Protein AF-A0A4P9EAB2-F1 (afdb_monomer_lite)

Foldseek 3Di:
DPPPPLLVVLLVLLCLLVVLVVCVVVDPDDDPVVVVVSVVSNVVSLVVSQVSLVVQVVDPVNDDVSSVVSNVSSVVVVVVVVVVVVVVVVVVVD

Radius of gyration: 15.48 Å; chains: 1; bounding box: 32×29×46 Å

Structure (mmCIF, N/CA/C/O backbone):
data_AF-A0A4P9EAB2-F1
#
_entry.id   AF-A0A4P9EAB2-F1
#
loop_
_atom_site.group_PDB
_atom_site.id
_atom_site.type_symbol
_atom_site.label_atom_id
_atom_site.label_alt_id
_atom_site.label_comp_id
_atom_site.label_asym_id
_atom_site.label_entity_id
_atom_site.label_seq_id
_atom_site.pdbx_PDB_ins_code
_atom_site.Cartn_x
_atom_site.Cartn_y
_atom_site.Cartn_z
_atom_site.occupancy
_atom_site.B_iso_or_equiv
_atom_site.auth_seq_id
_atom_site.auth_comp_id
_atom_site.auth_asym_id
_atom_site.auth_atom_id
_atom_site.pdbx_PDB_model_num
ATOM 1 N N . MET A 1 1 ? -15.610 12.416 22.924 1.00 43.00 1 MET A N 1
ATOM 2 C CA . MET A 1 1 ? -15.055 11.456 21.943 1.00 43.00 1 MET A CA 1
ATOM 3 C C . MET A 1 1 ? -13.528 11.472 22.064 1.00 43.00 1 MET A C 1
ATOM 5 O O . MET A 1 1 ? -12.888 12.375 21.540 1.00 43.00 1 MET A O 1
ATOM 9 N N . LYS A 1 2 ? -12.931 10.579 22.874 1.00 43.69 2 LYS A N 1
ATOM 10 C CA . LYS A 1 2 ? -11.463 10.502 23.027 1.00 43.69 2 LYS A CA 1
ATOM 11 C C . LYS A 1 2 ? -10.896 9.957 21.717 1.00 43.69 2 LYS A C 1
ATOM 13 O O . LYS A 1 2 ? -10.906 8.748 21.525 1.00 43.69 2 LYS A O 1
ATOM 18 N N . LYS A 1 3 ? -10.443 10.841 20.819 1.00 49.56 3 LYS A N 1
ATOM 19 C CA . LYS A 1 3 ? -9.716 10.451 19.603 1.00 49.56 3 LYS A CA 1
ATOM 20 C C . LYS A 1 3 ? -8.564 9.549 20.026 1.00 49.56 3 LYS A C 1
ATOM 22 O O . LYS A 1 3 ? -7.617 10.001 20.672 1.00 49.56 3 LYS A O 1
ATOM 27 N N . ASN A 1 4 ? -8.668 8.261 19.721 1.00 58.72 4 ASN A N 1
ATOM 28 C CA . ASN A 1 4 ? -7.586 7.333 19.982 1.00 58.72 4 ASN A CA 1
ATOM 29 C C . ASN A 1 4 ? -6.426 7.751 19.080 1.00 58.72 4 ASN A C 1
ATOM 31 O O . ASN A 1 4 ? -6.510 7.560 17.870 1.00 58.72 4 ASN A O 1
ATOM 35 N N . LYS A 1 5 ? -5.361 8.336 19.654 1.00 66.94 5 LYS A N 1
ATOM 36 C CA . LYS A 1 5 ? -4.173 8.792 18.902 1.00 66.94 5 LYS A CA 1
ATOM 37 C C . LYS A 1 5 ? -3.690 7.727 17.910 1.00 66.94 5 LYS A C 1
ATOM 39 O O . LYS A 1 5 ? -3.341 8.057 16.786 1.00 66.94 5 LYS A O 1
ATOM 44 N N . LEU A 1 6 ? -3.788 6.454 18.299 1.00 68.12 6 LEU A N 1
ATOM 45 C CA . LEU A 1 6 ? -3.466 5.306 17.455 1.00 68.12 6 LEU A CA 1
ATOM 46 C C . LEU A 1 6 ? -4.284 5.246 16.152 1.00 68.12 6 LEU A C 1
ATOM 48 O O . LEU A 1 6 ? -3.714 5.018 15.098 1.00 68.12 6 LEU A O 1
ATOM 52 N N . SER A 1 7 ? -5.598 5.494 16.204 1.00 66.62 7 SER A N 1
ATOM 53 C CA . SER A 1 7 ? -6.470 5.425 15.022 1.00 66.62 7 SER A CA 1
ATOM 54 C C . SER A 1 7 ? -6.182 6.548 14.027 1.00 66.62 7 SER A C 1
ATOM 56 O O . SER A 1 7 ? -6.298 6.335 12.824 1.00 66.62 7 SER A O 1
ATOM 58 N N . VAL A 1 8 ? -5.799 7.731 14.518 1.00 70.38 8 VAL A N 1
ATOM 59 C CA . VAL A 1 8 ? -5.382 8.854 13.662 1.00 70.38 8 VAL A CA 1
ATOM 60 C C . VAL A 1 8 ? -4.062 8.521 12.970 1.00 70.38 8 VAL A C 1
ATOM 62 O O . VAL A 1 8 ? -3.925 8.751 11.775 1.00 70.38 8 VAL A O 1
ATOM 65 N N . ILE A 1 9 ? -3.117 7.917 13.695 1.00 75.19 9 ILE A N 1
ATOM 66 C CA . ILE A 1 9 ? -1.834 7.478 13.132 1.00 75.19 9 ILE A CA 1
ATOM 67 C C . ILE A 1 9 ? -2.055 6.402 12.059 1.00 75.19 9 ILE A C 1
ATOM 69 O O . ILE A 1 9 ? -1.517 6.526 10.964 1.00 75.19 9 ILE A O 1
ATOM 73 N N . THR A 1 10 ? -2.896 5.395 12.319 1.00 71.06 10 THR A N 1
ATOM 74 C CA . THR A 1 10 ? -3.239 4.361 11.325 1.00 71.06 10 THR A CA 1
ATOM 75 C C . THR A 1 10 ? -3.875 4.961 10.071 1.00 71.06 10 THR A C 1
ATOM 77 O O . THR A 1 10 ? -3.566 4.530 8.964 1.00 71.06 10 THR A O 1
ATOM 80 N N . PHE A 1 11 ? -4.723 5.980 10.226 1.00 71.69 11 PHE A N 1
ATOM 81 C CA . PHE A 1 11 ? -5.323 6.677 9.093 1.00 71.69 11 PHE A CA 1
ATOM 82 C C . PHE A 1 11 ? -4.280 7.431 8.255 1.00 71.69 11 PHE A C 1
ATOM 84 O O . PHE A 1 11 ? -4.281 7.297 7.037 1.00 71.69 11 PHE A O 1
ATOM 91 N N . ILE A 1 12 ? -3.350 8.155 8.889 1.00 76.50 12 ILE A N 1
ATOM 92 C CA . ILE A 1 12 ? -2.265 8.864 8.186 1.00 76.50 12 ILE A CA 1
ATOM 93 C C . ILE A 1 12 ? -1.362 7.879 7.431 1.00 76.50 12 ILE A C 1
ATOM 95 O O . ILE A 1 12 ? -1.053 8.108 6.264 1.00 76.50 12 ILE A O 1
ATOM 99 N N . ILE A 1 13 ? -0.992 6.758 8.058 1.00 75.12 13 ILE A N 1
ATOM 100 C CA . ILE A 1 13 ? -0.198 5.699 7.412 1.00 75.12 13 ILE A CA 1
ATOM 101 C C . ILE A 1 13 ? -0.962 5.113 6.215 1.00 75.12 13 ILE A C 1
ATOM 103 O O . ILE A 1 13 ? -0.394 4.919 5.144 1.00 75.12 13 ILE A O 1
ATOM 107 N N . SER A 1 14 ? -2.274 4.902 6.337 1.00 69.81 14 SER A N 1
ATOM 108 C CA . SER A 1 14 ? -3.098 4.431 5.217 1.00 69.81 14 SER A CA 1
ATOM 109 C C . SER A 1 14 ? -3.272 5.465 4.095 1.00 69.81 14 SER A C 1
ATOM 111 O O . SER A 1 14 ? -3.695 5.083 3.006 1.00 69.81 14 SER A O 1
ATOM 113 N N . LEU A 1 15 ? -2.981 6.748 4.339 1.00 75.56 15 LEU A N 1
ATOM 114 C CA . LEU A 1 15 ? -3.065 7.823 3.345 1.00 75.56 15 LEU A CA 1
ATOM 115 C C . LEU A 1 15 ? -1.743 8.040 2.591 1.00 75.56 15 LEU A C 1
ATOM 117 O O . LEU A 1 15 ? -1.742 8.634 1.517 1.00 75.56 15 LEU A O 1
ATOM 121 N N . LEU A 1 16 ? -0.627 7.535 3.124 1.00 76.81 16 LEU A N 1
ATOM 122 C CA . LEU A 1 16 ? 0.693 7.589 2.485 1.00 76.81 16 LEU A CA 1
ATOM 123 C C . LEU A 1 16 ? 0.698 7.049 1.034 1.00 76.81 16 LEU A C 1
ATOM 125 O O . LEU A 1 16 ? 1.233 7.741 0.168 1.00 76.81 16 LEU A O 1
ATOM 129 N N . PRO A 1 17 ? 0.041 5.905 0.725 1.00 72.81 17 PRO A N 1
ATOM 130 C CA . PRO A 1 17 ? -0.105 5.384 -0.640 1.00 72.81 17 PRO A CA 1
ATOM 131 C C . PRO A 1 17 ? -0.867 6.316 -1.589 1.00 72.81 17 PRO A C 1
ATOM 133 O O . PRO A 1 17 ? -0.709 6.247 -2.805 1.00 72.81 17 PRO A O 1
ATOM 136 N N . PHE A 1 18 ? -1.709 7.192 -1.038 1.00 74.06 18 PHE A N 1
ATOM 137 C CA . PHE A 1 18 ? -2.457 8.182 -1.805 1.00 74.06 18 PHE A CA 1
ATOM 138 C C . PHE A 1 18 ? -1.547 9.327 -2.256 1.00 74.06 18 PHE A C 1
ATOM 140 O O . PHE A 1 18 ? -1.655 9.789 -3.387 1.00 74.06 18 PHE A O 1
ATOM 147 N N . ILE A 1 19 ? -0.629 9.762 -1.385 1.00 75.19 19 ILE A N 1
ATOM 148 C CA . ILE A 1 19 ? 0.319 10.847 -1.673 1.00 75.19 19 ILE A CA 1
ATOM 149 C C . ILE A 1 19 ? 1.280 10.430 -2.782 1.00 75.19 19 ILE A C 1
ATOM 151 O O . ILE A 1 19 ? 1.528 11.190 -3.709 1.00 75.19 19 ILE A O 1
ATOM 155 N N . THR A 1 20 ? 1.795 9.210 -2.717 1.00 74.31 20 THR A N 1
ATOM 156 C CA . THR A 1 20 ? 2.674 8.642 -3.744 1.00 74.31 20 THR A CA 1
ATOM 157 C C . THR A 1 20 ? 1.961 8.384 -5.066 1.00 74.31 20 THR A C 1
ATOM 159 O O . THR A 1 20 ? 2.562 8.633 -6.107 1.00 74.31 20 THR A O 1
ATOM 162 N N . LEU A 1 21 ? 0.690 7.960 -5.058 1.00 72.19 21 LEU A N 1
ATOM 163 C CA . LEU A 1 21 ? -0.131 7.933 -6.275 1.00 72.19 21 LEU A CA 1
ATOM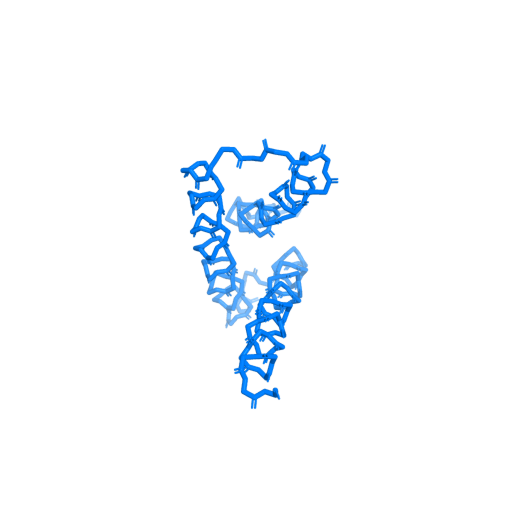 164 C C . LEU A 1 21 ? -0.257 9.328 -6.891 1.00 72.19 21 LEU A C 1
ATOM 166 O O . LEU A 1 21 ? -0.087 9.473 -8.095 1.00 72.19 21 LEU A O 1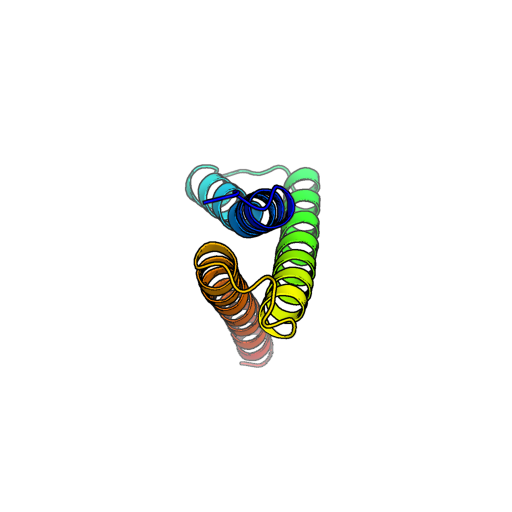
ATOM 170 N N . LEU A 1 22 ? -0.516 10.345 -6.065 1.00 73.75 22 LEU A N 1
ATOM 171 C CA . LEU A 1 22 ? -0.599 11.737 -6.504 1.00 73.75 22 LEU A CA 1
ATOM 172 C C . LEU A 1 22 ? 0.729 12.188 -7.123 1.00 73.75 22 LEU A C 1
ATOM 174 O O . LEU A 1 22 ? 0.746 12.674 -8.245 1.00 73.75 22 LEU A O 1
ATOM 178 N N . ILE A 1 23 ? 1.852 11.948 -6.443 1.00 72.25 23 ILE A N 1
ATOM 179 C CA . ILE A 1 23 ? 3.191 12.260 -6.962 1.00 72.25 23 ILE A CA 1
ATOM 180 C C . ILE A 1 23 ? 3.421 11.570 -8.312 1.00 72.25 23 ILE A C 1
ATOM 182 O O . ILE A 1 23 ? 3.885 12.218 -9.244 1.00 72.25 23 ILE A O 1
ATOM 186 N N . SER A 1 24 ? 3.047 10.295 -8.440 1.00 70.62 24 SER A N 1
ATOM 187 C CA . SER A 1 24 ? 3.188 9.527 -9.682 1.00 70.62 24 SER A CA 1
ATOM 188 C C . SER A 1 24 ? 2.259 9.994 -10.812 1.00 70.62 24 SER A C 1
ATOM 190 O O . SER A 1 24 ? 2.542 9.704 -11.967 1.00 70.62 24 SER A O 1
ATOM 192 N N . LEU A 1 25 ? 1.161 10.689 -10.496 1.00 70.56 25 LEU A N 1
ATOM 193 C CA . LEU A 1 25 ? 0.226 11.286 -11.461 1.00 70.56 25 LEU A CA 1
ATOM 194 C C . LEU A 1 25 ? 0.717 12.639 -11.993 1.00 70.56 25 LEU A C 1
ATOM 196 O O . LEU A 1 25 ? 0.391 13.005 -13.116 1.00 70.56 25 LEU A O 1
ATOM 200 N N . PHE A 1 26 ? 1.468 13.382 -11.176 1.00 71.88 26 PHE A N 1
ATOM 201 C CA . PHE A 1 26 ? 1.958 14.727 -11.498 1.00 71.88 26 PHE A CA 1
ATOM 202 C C . PHE A 1 26 ? 3.435 14.771 -11.912 1.00 71.88 26 PHE A C 1
ATOM 204 O O . PHE A 1 26 ? 3.892 15.801 -12.399 1.00 71.88 26 PHE A O 1
ATOM 211 N N . THR A 1 27 ? 4.190 13.689 -11.709 1.00 63.75 27 THR A N 1
ATOM 212 C CA . THR A 1 27 ? 5.623 13.625 -12.022 1.00 63.75 27 THR A CA 1
ATOM 213 C C . THR A 1 27 ? 5.856 12.632 -13.156 1.00 63.75 27 THR A C 1
ATOM 215 O O . THR A 1 27 ? 5.807 11.426 -12.931 1.00 63.75 27 THR A O 1
ATOM 218 N N . GLU A 1 28 ? 6.122 13.139 -14.363 1.00 60.50 28 GLU A N 1
ATOM 219 C CA . GLU A 1 28 ? 6.415 12.317 -15.551 1.00 60.50 28 GLU A CA 1
ATOM 220 C C . GLU A 1 28 ? 7.790 11.626 -15.473 1.00 60.50 28 GLU A C 1
ATOM 222 O O . GLU A 1 28 ? 7.983 10.569 -16.067 1.00 60.50 28 GLU A O 1
ATOM 227 N N . GLU A 1 29 ? 8.728 12.160 -14.680 1.00 61.19 29 GLU A N 1
ATOM 228 C CA . GLU A 1 29 ? 10.091 11.632 -14.546 1.00 61.19 29 GLU A CA 1
ATOM 229 C C . GLU A 1 29 ? 10.507 11.525 -13.071 1.00 61.19 29 GLU A C 1
ATOM 231 O O . GLU A 1 29 ? 11.086 12.439 -12.483 1.00 61.19 29 GLU A O 1
ATOM 236 N N . ILE A 1 30 ? 10.208 10.391 -12.434 1.00 62.91 30 ILE A N 1
ATOM 237 C CA . ILE A 1 30 ? 10.805 10.059 -11.135 1.00 62.91 30 ILE A CA 1
ATOM 238 C C . ILE A 1 30 ? 12.109 9.300 -11.398 1.00 62.91 30 ILE A C 1
ATOM 240 O O . ILE A 1 30 ? 12.094 8.221 -11.985 1.00 62.91 30 ILE A O 1
ATOM 244 N N . THR A 1 31 ? 13.241 9.825 -10.918 1.00 69.88 31 THR A N 1
ATOM 245 C CA . THR A 1 31 ? 14.537 9.125 -10.926 1.00 69.88 31 THR A CA 1
ATOM 246 C C . THR A 1 31 ? 14.379 7.705 -10.364 1.00 69.88 31 THR A C 1
ATOM 248 O O . THR A 1 31 ? 13.899 7.539 -9.241 1.00 69.88 31 THR A O 1
ATOM 251 N N . GLY A 1 32 ? 14.807 6.674 -11.106 1.00 67.31 32 GLY A N 1
ATOM 252 C CA . GLY A 1 32 ? 14.468 5.265 -10.825 1.00 67.31 32 GLY A CA 1
ATOM 253 C C . GLY A 1 32 ? 14.788 4.760 -9.405 1.00 67.31 32 GLY A C 1
ATOM 254 O O . GLY A 1 32 ? 14.068 3.921 -8.858 1.00 67.31 32 GLY A O 1
ATOM 255 N N . GLY A 1 33 ? 15.811 5.320 -8.749 1.00 73.00 33 GLY A N 1
ATOM 256 C CA . GLY A 1 33 ? 16.113 5.027 -7.342 1.00 73.00 33 GLY A CA 1
ATOM 257 C C . GLY A 1 33 ? 15.046 5.543 -6.364 1.00 73.00 33 GLY A C 1
ATOM 258 O O . GLY A 1 33 ? 14.651 4.829 -5.443 1.00 73.00 33 GLY A O 1
ATOM 259 N N . LEU A 1 34 ? 14.525 6.753 -6.592 1.00 75.69 34 LEU A N 1
ATOM 260 C CA . LEU A 1 34 ? 13.454 7.339 -5.782 1.00 75.69 34 LEU A CA 1
ATOM 261 C C . LEU A 1 34 ? 12.126 6.612 -6.029 1.00 75.69 34 LEU A C 1
ATOM 263 O O . LEU A 1 34 ? 11.401 6.327 -5.079 1.00 75.69 34 LEU A O 1
ATOM 267 N N . GLN A 1 35 ? 11.847 6.233 -7.280 1.00 75.38 35 GLN A N 1
ATOM 268 C CA . GLN A 1 35 ? 10.650 5.470 -7.642 1.00 75.38 35 GLN A CA 1
ATOM 269 C C . GLN A 1 35 ? 10.597 4.134 -6.894 1.00 75.38 35 GLN A C 1
ATOM 271 O O . GLN A 1 35 ? 9.584 3.802 -6.279 1.00 75.38 35 GLN A O 1
ATOM 276 N N . THR A 1 36 ? 11.714 3.404 -6.872 1.00 77.62 36 THR A N 1
ATOM 277 C CA . THR A 1 36 ? 11.810 2.120 -6.166 1.00 77.62 36 THR A CA 1
ATOM 278 C C . THR A 1 36 ? 11.581 2.295 -4.662 1.00 77.62 36 THR A C 1
ATOM 280 O O . THR A 1 36 ? 10.815 1.541 -4.062 1.00 77.62 36 THR A O 1
ATOM 283 N N . GLY A 1 37 ? 12.170 3.331 -4.052 1.00 81.44 37 GLY A N 1
ATOM 284 C CA . GLY A 1 37 ? 11.961 3.648 -2.636 1.00 81.44 37 GLY A CA 1
ATOM 285 C C . GLY A 1 37 ? 10.502 3.970 -2.295 1.00 81.44 37 GLY A C 1
ATOM 286 O O . GLY A 1 37 ? 9.975 3.462 -1.304 1.00 81.44 37 GLY A O 1
ATOM 287 N N . LEU A 1 38 ? 9.824 4.759 -3.134 1.00 79.19 38 LEU A N 1
ATOM 288 C CA . LEU A 1 38 ? 8.411 5.114 -2.952 1.00 79.19 38 LEU A CA 1
ATOM 289 C C . LEU A 1 38 ? 7.480 3.909 -3.132 1.00 79.19 38 LEU A C 1
ATOM 291 O O . LEU A 1 38 ? 6.527 3.757 -2.368 1.00 79.19 38 LEU A O 1
ATOM 295 N N . ILE A 1 39 ? 7.775 3.026 -4.091 1.00 77.56 39 ILE A N 1
ATOM 296 C CA . ILE A 1 39 ? 7.035 1.773 -4.276 1.00 77.56 39 ILE A CA 1
ATOM 297 C C . ILE A 1 39 ? 7.155 0.914 -3.018 1.00 77.56 39 ILE A C 1
ATOM 299 O O . ILE A 1 39 ? 6.134 0.541 -2.444 1.00 77.56 39 ILE A O 1
ATOM 303 N N . VAL A 1 40 ? 8.375 0.645 -2.542 1.00 82.12 40 VAL A N 1
ATOM 304 C CA . VAL A 1 40 ? 8.598 -0.176 -1.339 1.00 82.12 40 VAL A CA 1
ATOM 305 C C . VAL A 1 40 ? 7.899 0.432 -0.120 1.00 82.12 40 VAL A C 1
ATOM 307 O O . VAL A 1 40 ? 7.221 -0.284 0.621 1.00 82.12 40 VAL A O 1
ATOM 310 N N . LEU A 1 41 ? 7.995 1.753 0.060 1.00 82.00 41 LEU A N 1
ATOM 311 C CA . LEU A 1 41 ? 7.331 2.452 1.158 1.00 82.00 41 LEU A CA 1
ATOM 312 C C . LEU A 1 41 ? 5.805 2.305 1.090 1.00 82.00 41 LEU A C 1
ATOM 314 O O . LEU A 1 41 ? 5.173 2.049 2.114 1.00 82.00 41 LEU A O 1
ATOM 318 N N . ASN A 1 42 ? 5.215 2.390 -0.104 1.00 82.38 42 ASN A N 1
ATOM 319 C CA . ASN A 1 42 ? 3.784 2.167 -0.303 1.00 82.38 42 ASN A CA 1
ATOM 320 C C . ASN A 1 42 ? 3.350 0.764 0.083 1.00 82.38 42 ASN A C 1
ATOM 322 O O . ASN A 1 42 ? 2.351 0.620 0.787 1.00 82.38 42 ASN A O 1
ATOM 326 N N . VAL A 1 43 ? 4.101 -0.258 -0.337 1.00 80.44 43 VAL A N 1
ATOM 327 C CA . VAL A 1 43 ? 3.785 -1.648 0.013 1.00 80.44 43 VAL A CA 1
ATOM 328 C C . VAL A 1 43 ? 3.763 -1.815 1.530 1.00 80.44 43 VAL A C 1
ATOM 330 O O . VAL A 1 43 ? 2.785 -2.319 2.082 1.00 80.44 43 VAL A O 1
ATOM 333 N N . ILE A 1 44 ? 4.799 -1.328 2.221 1.00 83.50 44 ILE A N 1
ATOM 334 C CA . ILE A 1 44 ? 4.898 -1.402 3.686 1.00 83.50 44 ILE A CA 1
ATOM 335 C C . ILE A 1 44 ? 3.755 -0.623 4.354 1.00 83.50 44 ILE A C 1
ATOM 337 O O . ILE A 1 44 ? 3.174 -1.096 5.335 1.00 83.50 44 ILE A O 1
ATOM 341 N N . SER A 1 45 ? 3.390 0.547 3.826 1.00 80.88 45 SER A N 1
ATOM 342 C CA . SER A 1 45 ? 2.305 1.378 4.362 1.00 80.88 45 SER A CA 1
ATOM 343 C C . SER A 1 45 ? 0.934 0.717 4.212 1.00 80.88 45 SER A C 1
ATOM 345 O O . SER A 1 45 ? 0.143 0.716 5.155 1.00 80.88 45 SER A O 1
ATOM 347 N N . ILE A 1 46 ? 0.662 0.094 3.060 1.00 79.56 46 ILE A N 1
ATOM 348 C CA . ILE A 1 46 ? -0.575 -0.663 2.819 1.00 79.56 46 ILE A CA 1
ATOM 349 C C . ILE A 1 46 ? -0.638 -1.865 3.766 1.00 79.56 46 ILE A C 1
ATOM 351 O O . ILE A 1 46 ? -1.646 -2.052 4.448 1.00 79.56 46 ILE A O 1
ATOM 355 N N . LEU A 1 47 ? 0.446 -2.645 3.866 1.00 80.00 47 LEU A N 1
ATOM 356 C CA . LEU A 1 47 ? 0.489 -3.850 4.698 1.00 80.00 47 LEU A CA 1
ATOM 357 C C . LEU A 1 47 ? 0.307 -3.516 6.188 1.00 80.00 47 LEU A C 1
ATOM 359 O O . LEU A 1 47 ? -0.519 -4.117 6.875 1.00 80.00 47 LEU A O 1
ATOM 363 N N . SER A 1 48 ? 1.046 -2.522 6.686 1.00 77.81 48 SER A N 1
ATOM 364 C CA . SER A 1 48 ? 0.958 -2.078 8.083 1.00 77.81 48 SER A CA 1
ATOM 365 C C . SER A 1 48 ? -0.389 -1.421 8.398 1.00 77.81 48 SER A C 1
ATOM 367 O O . SER A 1 48 ? -0.984 -1.725 9.435 1.00 77.81 48 SER A O 1
ATOM 369 N N . GLY A 1 49 ? -0.921 -0.588 7.496 1.00 78.50 49 GLY A N 1
ATOM 370 C CA . GLY A 1 49 ? -2.250 0.015 7.614 1.00 78.50 49 GLY A CA 1
ATOM 371 C C . GLY A 1 49 ? -3.365 -1.032 7.670 1.00 78.50 49 GLY A C 1
ATOM 372 O O . GLY A 1 49 ? -4.270 -0.931 8.505 1.00 78.50 49 GLY A O 1
ATOM 373 N N . PHE A 1 50 ? -3.262 -2.086 6.859 1.00 75.75 50 PHE A N 1
ATOM 374 C CA . PHE A 1 50 ? -4.207 -3.200 6.853 1.00 75.75 50 PHE A CA 1
ATOM 375 C C . PHE A 1 50 ? -4.144 -4.022 8.151 1.00 75.75 50 PHE A C 1
ATOM 377 O O . PHE A 1 50 ? -5.161 -4.237 8.806 1.00 75.75 50 PHE A O 1
ATOM 384 N N . VAL A 1 51 ? -2.951 -4.420 8.606 1.00 79.19 51 VAL A N 1
ATOM 385 C CA . VAL A 1 51 ? -2.797 -5.211 9.845 1.00 79.19 51 VAL A CA 1
ATOM 386 C C . VAL A 1 51 ? -3.272 -4.439 11.082 1.00 79.19 51 VAL A C 1
ATOM 388 O O . VAL A 1 51 ? -3.947 -5.001 11.956 1.00 79.19 51 VAL A O 1
ATOM 391 N N . LEU A 1 52 ? -2.955 -3.141 11.161 1.00 74.00 52 LEU A N 1
ATOM 392 C CA . LEU A 1 52 ? -3.384 -2.280 12.263 1.00 74.00 52 LEU A CA 1
ATOM 393 C C . LEU A 1 52 ? -4.902 -2.076 12.262 1.00 74.00 52 LEU A C 1
ATOM 395 O O . LEU A 1 52 ? -5.526 -2.190 13.319 1.00 74.00 52 LEU A O 1
ATOM 399 N N . SER A 1 53 ? -5.505 -1.820 11.099 1.00 71.19 53 SER A N 1
ATOM 400 C CA . SER A 1 53 ? -6.956 -1.639 10.983 1.00 71.19 53 SER A CA 1
ATOM 401 C C . SER A 1 53 ? -7.728 -2.926 11.305 1.00 71.19 53 SER A C 1
ATOM 403 O O . SER A 1 53 ? -8.687 -2.871 12.076 1.00 71.19 53 SER A O 1
ATOM 405 N N . VAL A 1 54 ? -7.264 -4.098 10.851 1.00 72.94 54 VAL A N 1
ATOM 406 C CA . VAL A 1 54 ? -7.836 -5.403 11.238 1.00 72.94 54 VAL A CA 1
ATOM 407 C C . VAL A 1 54 ? -7.735 -5.629 12.754 1.00 72.94 54 VAL A C 1
ATOM 409 O O . VAL A 1 54 ? -8.715 -6.024 13.390 1.00 72.94 54 VAL A O 1
ATOM 412 N N . SER A 1 55 ? -6.582 -5.332 13.366 1.00 70.88 55 SER A N 1
ATOM 413 C CA . SER A 1 55 ? -6.378 -5.487 14.818 1.00 70.88 55 SER A CA 1
ATOM 414 C C . SER A 1 55 ? -7.263 -4.561 15.663 1.00 70.88 55 SER A C 1
ATOM 416 O O . SER A 1 55 ? -7.731 -4.954 16.739 1.00 70.88 55 SER A O 1
ATOM 418 N N . LEU A 1 56 ? -7.519 -3.340 15.181 1.00 67.62 56 LEU A N 1
ATOM 419 C CA . LEU A 1 56 ? -8.423 -2.374 15.812 1.00 67.62 56 LEU A CA 1
ATOM 420 C C . LEU A 1 56 ? -9.895 -2.805 15.703 1.00 67.62 56 LEU A C 1
ATOM 422 O O . LEU A 1 56 ? -10.626 -2.691 16.686 1.00 67.62 56 LEU A O 1
ATOM 426 N N . VAL A 1 57 ? -10.326 -3.347 14.557 1.00 64.19 57 VAL A N 1
ATOM 427 C CA . VAL A 1 57 ? -11.706 -3.835 14.358 1.00 64.19 57 VAL A CA 1
ATOM 428 C C . VAL A 1 57 ? -11.988 -5.092 15.188 1.00 64.19 57 VAL A C 1
ATOM 430 O O . VAL A 1 57 ? -13.079 -5.227 15.745 1.00 64.19 57 VAL A O 1
ATOM 433 N N . LYS A 1 58 ? -10.994 -5.977 15.348 1.00 65.69 58 LYS A N 1
ATOM 434 C CA . LYS A 1 58 ? -11.107 -7.203 16.158 1.00 65.69 58 LYS A CA 1
ATOM 435 C C . LYS A 1 58 ? -11.292 -6.922 17.658 1.00 65.69 58 LYS A C 1
ATOM 437 O O . LYS A 1 58 ? -11.794 -7.778 18.380 1.00 65.69 58 LYS A O 1
ATOM 442 N N . ASN A 1 59 ? -10.935 -5.723 18.131 1.00 61.94 59 ASN A N 1
ATOM 443 C CA . ASN A 1 59 ? -11.117 -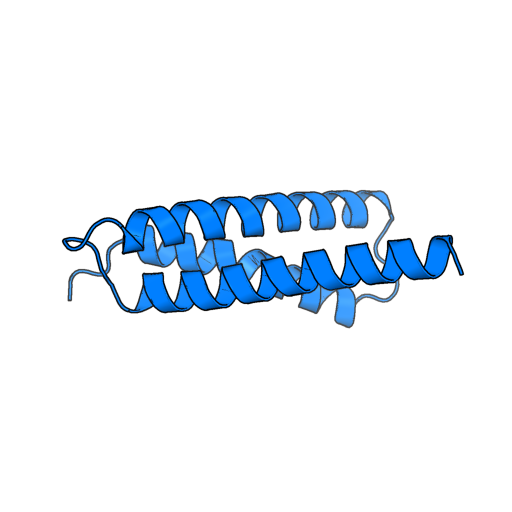5.296 19.519 1.00 61.94 59 ASN A CA 1
ATOM 444 C C . ASN A 1 59 ? -12.353 -4.384 19.680 1.00 61.94 59 ASN A C 1
ATOM 446 O O . ASN A 1 59 ? -12.265 -3.172 19.461 1.00 61.94 59 ASN A O 1
ATOM 450 N N . PRO A 1 60 ? -13.501 -4.897 20.170 1.00 57.19 60 PRO A N 1
ATOM 451 C CA . PRO A 1 60 ? -14.750 -4.136 20.226 1.00 57.19 60 PRO A CA 1
ATOM 452 C C . PRO A 1 60 ? -14.702 -2.899 21.139 1.00 57.19 60 PRO A C 1
ATOM 454 O O . PRO A 1 60 ? -15.483 -1.977 20.921 1.00 57.19 60 PRO A O 1
ATOM 457 N N . LYS A 1 61 ? -13.772 -2.837 22.109 1.00 58.19 61 LYS A N 1
ATOM 458 C CA . LYS A 1 61 ? -13.552 -1.679 23.005 1.00 58.19 61 LYS A CA 1
ATOM 459 C C . LYS A 1 61 ? -12.855 -0.478 22.338 1.00 58.19 61 LYS A C 1
ATOM 461 O O . LYS A 1 61 ? -12.870 0.608 22.908 1.00 58.19 61 LYS A O 1
ATOM 466 N N . ARG A 1 62 ? -12.222 -0.656 21.169 1.00 55.62 62 ARG A N 1
ATOM 467 C CA . ARG A 1 62 ? -11.539 0.407 20.398 1.00 55.62 62 ARG A CA 1
ATOM 468 C C . ARG A 1 62 ? -12.145 0.627 19.006 1.00 55.62 62 ARG A C 1
ATOM 470 O O . ARG A 1 62 ? -11.535 1.336 18.210 1.00 55.62 62 ARG A O 1
ATOM 477 N N . ARG A 1 63 ? -13.324 0.053 18.726 1.00 55.62 63 ARG A N 1
ATOM 478 C CA . ARG A 1 63 ? -14.070 0.292 17.483 1.00 55.62 63 ARG A CA 1
ATOM 479 C C . ARG A 1 63 ? -14.395 1.779 17.361 1.00 55.62 63 ARG A C 1
ATOM 481 O O . ARG A 1 63 ? -15.316 2.279 17.996 1.00 55.62 63 ARG A O 1
ATOM 488 N N . ASP A 1 64 ? -13.598 2.462 16.559 1.00 65.06 64 ASP A N 1
ATOM 489 C CA . ASP A 1 64 ? -13.757 3.862 16.196 1.00 65.06 64 ASP A CA 1
ATOM 490 C C . ASP A 1 64 ? -14.069 3.910 14.695 1.00 65.06 64 ASP A C 1
ATOM 492 O O . ASP A 1 64 ? -13.517 3.114 13.926 1.00 65.06 64 ASP A O 1
ATOM 496 N N . VAL A 1 65 ? -14.951 4.817 14.267 1.00 67.56 65 VAL A N 1
ATOM 497 C CA . VAL A 1 65 ? -15.390 4.934 12.858 1.00 67.56 65 VAL A CA 1
ATOM 498 C C . VAL A 1 65 ? -14.179 5.114 11.936 1.00 67.56 65 VAL A C 1
ATOM 500 O O . VAL A 1 65 ? -14.113 4.528 10.858 1.00 67.56 65 VAL A O 1
ATOM 503 N N . PHE A 1 66 ? -13.157 5.823 12.419 1.00 67.38 66 PHE A N 1
ATOM 504 C CA . PHE A 1 66 ? -11.880 6.012 11.732 1.00 67.38 66 PHE A CA 1
ATOM 505 C C . PHE A 1 66 ? -11.151 4.706 11.403 1.00 67.38 66 PHE A C 1
ATOM 507 O O . PHE A 1 66 ? -10.537 4.608 10.345 1.00 67.38 66 PHE A O 1
ATOM 514 N N . SER A 1 67 ? -11.226 3.690 12.265 1.00 72.75 67 SER A N 1
ATOM 515 C CA . SER A 1 67 ? -10.575 2.406 12.000 1.00 72.75 67 SER A CA 1
ATOM 516 C C . SER A 1 67 ? -11.291 1.605 10.918 1.00 72.75 67 SER A C 1
ATOM 518 O O . SER A 1 67 ? -10.639 0.863 10.191 1.00 72.75 67 SER A O 1
ATOM 520 N N . ILE A 1 68 ? -12.616 1.739 10.817 1.00 72.75 68 ILE A N 1
ATOM 521 C CA . ILE A 1 68 ? -13.411 1.096 9.765 1.00 72.75 68 ILE A CA 1
ATOM 522 C C . ILE A 1 68 ? -13.113 1.767 8.425 1.00 72.75 68 ILE A C 1
ATOM 524 O O . ILE A 1 68 ? -12.847 1.084 7.443 1.00 72.75 68 ILE A O 1
ATOM 528 N N . VAL A 1 69 ? -13.070 3.103 8.397 1.00 77.44 69 VAL A N 1
ATOM 529 C CA . VAL A 1 69 ? -12.681 3.853 7.195 1.00 77.44 69 VAL A CA 1
ATOM 530 C C . VAL A 1 69 ? -11.256 3.487 6.769 1.00 77.44 69 VAL A C 1
ATOM 532 O O . VAL A 1 69 ? -11.032 3.198 5.598 1.00 77.44 69 VAL A O 1
ATOM 535 N N . ALA A 1 70 ? -10.306 3.413 7.707 1.00 73.00 70 ALA A N 1
ATOM 536 C CA . ALA A 1 70 ? -8.937 2.983 7.415 1.00 73.00 70 ALA A CA 1
ATOM 537 C C . ALA A 1 70 ? -8.867 1.537 6.886 1.00 73.00 70 ALA A C 1
ATOM 539 O O . ALA A 1 70 ? -8.079 1.256 5.985 1.00 73.00 70 ALA A O 1
ATOM 540 N N . LEU A 1 71 ? -9.706 0.625 7.393 1.00 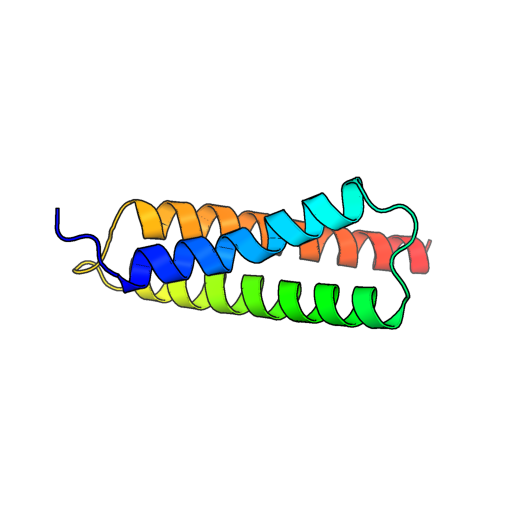80.25 71 LEU A N 1
ATOM 541 C CA . LEU A 1 71 ? -9.818 -0.737 6.863 1.00 80.25 71 LEU A CA 1
ATOM 542 C C . LEU A 1 71 ? -10.307 -0.723 5.408 1.00 80.25 71 LEU A C 1
ATOM 544 O O . LEU A 1 71 ? -9.693 -1.357 4.560 1.00 80.25 71 LEU A O 1
ATOM 548 N N . CYS A 1 72 ? -11.372 0.023 5.103 1.00 81.19 72 CYS A N 1
ATOM 549 C CA . CYS A 1 72 ? -11.901 0.116 3.741 1.00 81.19 72 CYS A CA 1
ATOM 550 C C . CYS A 1 72 ? -10.877 0.713 2.768 1.00 81.19 72 CYS A C 1
ATOM 552 O O . CYS A 1 72 ? -10.690 0.182 1.676 1.00 81.19 72 CYS A O 1
ATOM 554 N N . VAL A 1 73 ? -10.189 1.787 3.170 1.00 80.44 73 VAL A N 1
ATOM 555 C CA . VAL A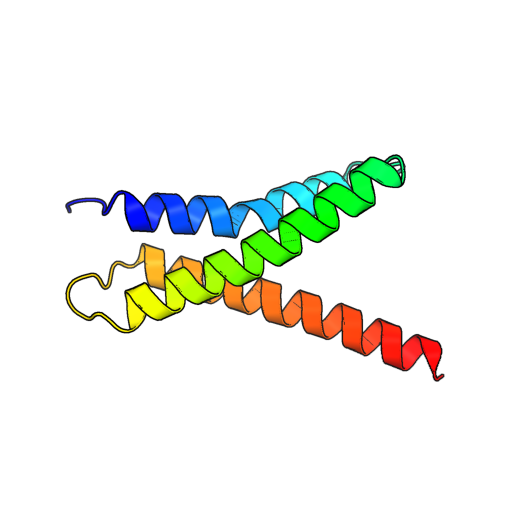 1 73 ? -9.160 2.434 2.342 1.00 80.44 73 VAL A CA 1
ATOM 556 C C . VAL A 1 73 ? -7.980 1.487 2.118 1.00 80.44 73 VAL A C 1
ATOM 558 O O . VAL A 1 73 ? -7.598 1.255 0.974 1.00 80.44 73 VAL A O 1
ATOM 561 N N . SER A 1 74 ? -7.431 0.880 3.174 1.00 77.12 74 SER A N 1
ATOM 562 C CA . SER A 1 74 ? -6.307 -0.059 3.038 1.00 77.12 74 SER A CA 1
ATOM 563 C C . SER A 1 74 ? -6.670 -1.310 2.229 1.00 77.12 74 SER A C 1
ATOM 565 O O . SER A 1 74 ? -5.870 -1.745 1.403 1.00 77.12 74 SER A O 1
ATOM 567 N N . ALA A 1 75 ? -7.884 -1.849 2.386 1.00 81.56 75 ALA A N 1
ATOM 568 C CA . ALA A 1 75 ? -8.376 -2.968 1.584 1.00 81.56 75 ALA A CA 1
ATOM 569 C C . ALA A 1 75 ? -8.517 -2.599 0.098 1.00 81.56 75 ALA A C 1
ATOM 571 O O . ALA A 1 75 ? -8.111 -3.381 -0.760 1.00 81.56 75 ALA A O 1
ATOM 572 N N . PHE A 1 76 ? -9.033 -1.404 -0.211 1.00 83.19 76 PHE A N 1
ATOM 573 C CA . PHE A 1 76 ? -9.126 -0.900 -1.583 1.00 83.19 76 PHE A CA 1
ATOM 574 C C . PHE A 1 76 ? -7.745 -0.802 -2.244 1.00 83.19 76 PHE A C 1
ATOM 576 O O . PHE A 1 76 ? -7.553 -1.299 -3.352 1.00 83.19 76 PHE A O 1
ATOM 583 N N . PHE A 1 77 ? -6.758 -0.244 -1.536 1.00 76.94 77 PHE A N 1
ATOM 584 C CA . PHE A 1 77 ? -5.375 -0.184 -2.017 1.00 76.94 77 PHE A CA 1
ATOM 585 C C . PHE A 1 77 ? -4.737 -1.563 -2.193 1.00 76.94 77 PHE A C 1
ATOM 587 O O . PHE A 1 77 ? -4.038 -1.789 -3.180 1.00 76.94 77 PHE A O 1
ATOM 594 N N . GLY A 1 78 ? -4.992 -2.492 -1.269 1.00 80.62 78 GLY A N 1
ATOM 595 C CA . GLY A 1 78 ? -4.527 -3.873 -1.384 1.00 80.62 78 GLY A CA 1
ATOM 596 C C . GLY A 1 78 ? -5.078 -4.564 -2.633 1.00 80.62 78 GLY A C 1
ATOM 597 O O . GLY A 1 78 ? -4.316 -5.167 -3.386 1.00 80.62 78 GLY A O 1
ATOM 598 N N . PHE A 1 79 ? -6.379 -4.416 -2.903 1.00 82.19 79 PHE A N 1
ATOM 599 C CA . PHE A 1 79 ? -7.008 -4.941 -4.118 1.00 82.19 79 PHE A CA 1
ATOM 600 C C . PHE A 1 79 ? -6.463 -4.295 -5.392 1.00 82.19 79 PHE A C 1
ATOM 602 O O . PHE A 1 79 ? -6.199 -5.007 -6.358 1.00 82.19 79 PHE A O 1
ATOM 609 N N . LEU A 1 80 ? -6.251 -2.975 -5.394 1.00 82.06 80 LEU A N 1
ATOM 610 C CA . LEU A 1 80 ? -5.636 -2.267 -6.520 1.00 82.06 80 LEU A CA 1
ATOM 611 C C . LEU A 1 80 ? -4.241 -2.812 -6.833 1.00 82.06 80 LEU A C 1
ATOM 613 O O . LEU A 1 80 ? -3.945 -3.125 -7.983 1.00 82.06 80 LEU A O 1
ATOM 617 N N . MET A 1 81 ? -3.403 -2.973 -5.807 1.00 81.06 81 MET A N 1
ATOM 618 C CA . MET A 1 81 ? -2.058 -3.525 -5.959 1.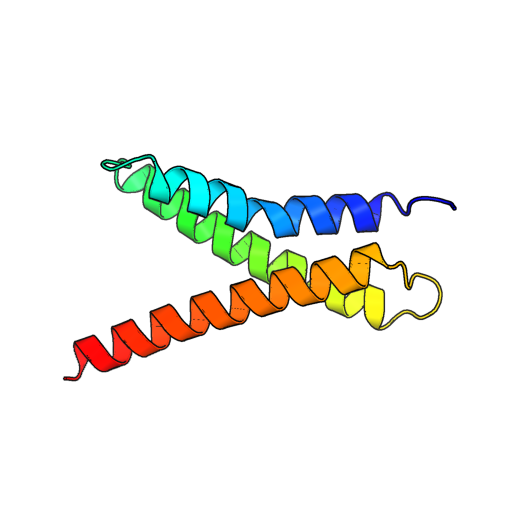00 81.06 81 MET A CA 1
ATOM 619 C C . MET A 1 81 ? -2.101 -4.942 -6.544 1.00 81.06 81 MET A C 1
ATOM 621 O O . MET A 1 81 ? -1.359 -5.252 -7.475 1.00 81.06 81 MET A O 1
ATOM 625 N N . PHE A 1 82 ? -3.004 -5.784 -6.035 1.00 81.62 82 PHE A N 1
ATOM 626 C CA . PHE A 1 82 ? -3.189 -7.150 -6.522 1.00 81.62 82 PHE A CA 1
ATOM 627 C C . PHE A 1 82 ? -3.684 -7.182 -7.975 1.00 81.62 82 PHE A C 1
ATOM 629 O O . PHE A 1 82 ? -3.214 -7.996 -8.764 1.00 81.62 82 PHE A O 1
ATOM 636 N N . GLY A 1 83 ? -4.586 -6.269 -8.345 1.00 85.50 83 GLY A N 1
ATOM 637 C CA . GLY A 1 83 ? -5.089 -6.121 -9.710 1.00 85.50 83 GLY A CA 1
ATOM 638 C C . GLY A 1 83 ? -4.000 -5.718 -10.702 1.00 85.50 83 GLY A C 1
ATOM 639 O O . GLY A 1 83 ? -3.906 -6.320 -11.767 1.00 85.50 83 GLY A O 1
ATOM 640 N N . ILE A 1 84 ? -3.136 -4.762 -10.341 1.00 85.06 84 ILE A N 1
ATOM 641 C CA . ILE A 1 84 ? -2.006 -4.336 -11.185 1.00 85.06 84 ILE A CA 1
ATOM 642 C C . ILE A 1 84 ? -0.997 -5.479 -11.358 1.00 85.06 84 ILE A C 1
ATOM 644 O O . ILE A 1 84 ? -0.555 -5.737 -12.474 1.00 85.06 84 ILE A O 1
ATOM 648 N N . LEU A 1 85 ? -0.665 -6.198 -10.278 1.00 83.62 85 LEU A N 1
ATOM 649 C CA . LEU A 1 85 ? 0.216 -7.372 -10.328 1.00 83.62 85 LEU A CA 1
ATOM 650 C C . LEU A 1 85 ? -0.360 -8.481 -11.213 1.00 83.62 85 LEU A C 1
ATOM 652 O O . LEU A 1 85 ? 0.350 -9.012 -12.063 1.00 83.62 85 LEU A O 1
ATOM 656 N N . ALA A 1 86 ? -1.641 -8.812 -11.038 1.00 87.62 86 ALA A N 1
ATOM 657 C CA . ALA A 1 86 ? -2.317 -9.825 -11.841 1.00 87.62 86 ALA A CA 1
ATOM 658 C C . ALA A 1 86 ? -2.381 -9.419 -13.319 1.00 87.62 86 ALA A C 1
ATOM 660 O O . ALA A 1 86 ? -2.079 -10.233 -14.186 1.00 87.62 86 ALA A O 1
ATOM 661 N N . PHE A 1 87 ? -2.712 -8.158 -13.610 1.00 85.00 87 PHE A N 1
ATOM 662 C CA . PHE A 1 87 ? -2.731 -7.632 -14.973 1.00 85.00 87 PHE A CA 1
ATOM 663 C C . PHE A 1 87 ? -1.341 -7.661 -15.617 1.00 85.00 87 PHE A C 1
ATOM 665 O O . PHE A 1 87 ? -1.209 -8.118 -16.746 1.00 85.00 87 PHE A O 1
ATOM 672 N N . GLY A 1 88 ? -0.295 -7.249 -14.892 1.00 86.25 88 GLY A N 1
ATOM 673 C CA . GLY A 1 88 ? 1.087 -7.316 -15.372 1.00 86.25 88 GLY A CA 1
ATOM 674 C C . GLY A 1 88 ? 1.559 -8.750 -15.622 1.00 86.25 88 GLY A C 1
ATOM 675 O O . GLY A 1 88 ? 2.236 -9.010 -16.615 1.00 86.25 88 GLY A O 1
ATOM 676 N N . LEU A 1 89 ? 1.155 -9.696 -14.769 1.00 88.62 89 LEU A N 1
ATOM 677 C CA . LEU A 1 89 ? 1.438 -11.117 -14.957 1.00 88.62 89 LEU A CA 1
ATOM 678 C C . LEU A 1 89 ? 0.747 -11.649 -16.218 1.00 88.62 89 LEU A C 1
ATOM 680 O O . LEU A 1 89 ? 1.404 -12.252 -17.057 1.00 88.62 89 LEU A O 1
ATOM 684 N N . ILE A 1 90 ? -0.553 -11.381 -16.382 1.00 89.75 90 ILE A N 1
ATOM 685 C CA . ILE A 1 90 ? -1.316 -11.779 -17.575 1.00 89.75 90 ILE A CA 1
ATOM 686 C C . ILE A 1 90 ? -0.681 -11.179 -18.833 1.00 89.75 90 ILE A C 1
ATOM 688 O O . ILE A 1 90 ? -0.441 -11.911 -19.782 1.00 89.75 90 ILE A O 1
ATOM 692 N N . ALA A 1 91 ? -0.339 -9.889 -18.817 1.00 86.94 91 ALA A N 1
ATOM 693 C CA . ALA A 1 91 ? 0.309 -9.205 -19.936 1.00 86.94 91 ALA A CA 1
ATOM 694 C C . ALA A 1 91 ? 1.719 -9.734 -20.252 1.00 86.94 91 ALA A C 1
ATOM 696 O O . ALA A 1 91 ? 2.193 -9.559 -21.365 1.00 86.94 91 ALA A O 1
ATOM 697 N N . THR A 1 92 ? 2.396 -10.366 -19.289 1.00 88.62 92 THR A N 1
ATOM 698 C CA . THR A 1 92 ? 3.696 -11.023 -19.514 1.00 88.62 92 THR A CA 1
ATOM 699 C C . THR A 1 92 ? 3.537 -12.378 -20.210 1.00 88.62 92 THR A C 1
ATOM 701 O O . THR A 1 92 ? 4.456 -12.830 -20.888 1.00 88.62 92 THR A O 1
ATOM 704 N N . PHE A 1 93 ? 2.394 -13.044 -20.020 1.00 87.19 93 PHE A N 1
ATOM 705 C CA . PHE A 1 93 ? 2.115 -14.377 -20.563 1.00 87.19 93 PHE A CA 1
ATOM 706 C C . PHE A 1 93 ? 1.187 -14.382 -21.793 1.00 87.19 93 PHE A C 1
ATOM 708 O O . PHE A 1 93 ? 1.004 -15.449 -22.380 1.00 87.19 93 PHE A O 1
ATOM 715 N N . MET A 1 94 ? 0.599 -13.239 -22.165 1.00 80.56 94 MET A N 1
ATOM 716 C CA . MET A 1 94 ? -0.131 -13.017 -23.428 1.00 80.56 94 MET A CA 1
ATOM 717 C C . MET A 1 94 ? 0.821 -12.568 -24.531 1.00 80.56 94 MET A C 1
ATOM 719 O O . MET A 1 94 ? 0.657 -13.079 -25.660 1.00 80.56 94 MET A O 1
#

pLDDT: mean 73.91, std 9.46, range [43.0, 89.75]

Sequence (94 aa):
MKKNKLSVITFIISLLPFITLLISLFTEEITGGLQTGLIVLNVISILSGFVLSVSLVKNPKRRDVFSIVALCVSAFFGFLMFGILAFGLIATFM

Secondary structure (DSSP, 8-state):
----HHHHHHHHHHHHHHHHHHHHHH-S---HHHHHHHHHHHHHHHHHHHHHHHHHHH-GGG--HHHHHHHHHHHHHHHHHHHHHHHHHHHHH-